Protein AF-T1HHT3-F1 (afdb_monomer)

Foldseek 3Di:
DVVVVVVVVVVVVVVVPPCQPWDWDQDPVGIFTWHWDQAPVRDTDTGTPDPDDDDPPDDDPPDDDDDPDDAAEAEDDFDDPLADGFQDPVPDCRVVVVDRHHYDGGDAHGDCRGDDDDDDDD

Sequence (122 aa):
MIQLQVITKLLLLKIVFVECSELIVNTTQGQLRGREFKSRNGRKVAAFSGIPFAKPPLGQLRFQLKPSKLLPVIFYIPGGGFNFGSGEIDKTPEYFMDYDVVVVMHNYRLGPFGITFFNYYK

Secondary structure (DSSP, 8-state):
-HHHHHHHHHHHHHHH------EEEEETTEEEEEEEEE-TTS-EEEEE------S---SGGGGPPPPSSPPPEEEE---STTTS----TTSS-HHHHTSS-EEEE-----THHHH-------

Structure (mmCIF, N/CA/C/O backbone):
data_AF-T1HHT3-F1
#
_entry.id   AF-T1HHT3-F1
#
loop_
_atom_site.group_PDB
_atom_site.id
_atom_site.type_symbol
_atom_site.label_atom_id
_atom_site.label_alt_id
_atom_site.label_comp_id
_atom_site.label_asym_id
_atom_site.label_entity_id
_atom_site.label_seq_id
_atom_site.pdbx_PDB_ins_code
_atom_site.Cartn_x
_atom_site.Cartn_y
_atom_site.Cartn_z
_atom_site.occupancy
_atom_site.B_iso_or_equiv
_atom_site.auth_seq_id
_atom_site.auth_comp_id
_atom_site.auth_asym_id
_atom_site.auth_atom_id
_atom_site.pdbx_PDB_model_num
ATOM 1 N N . MET A 1 1 ? 5.452 43.897 32.897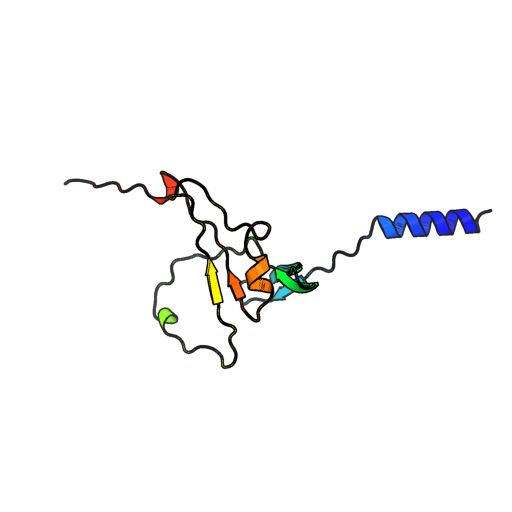 1.00 69.00 1 MET A N 1
ATOM 2 C CA . MET A 1 1 ? 6.401 43.538 31.813 1.00 69.00 1 MET A CA 1
ATOM 3 C C . MET A 1 1 ? 6.867 42.076 31.860 1.00 69.00 1 MET A C 1
ATOM 5 O O . MET A 1 1 ? 7.019 41.490 30.800 1.00 69.00 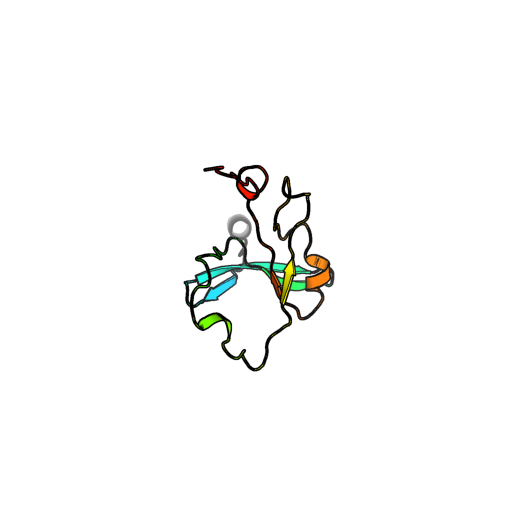1 MET A O 1
ATOM 9 N N . ILE A 1 2 ? 7.022 41.452 33.038 1.00 76.44 2 ILE A N 1
ATOM 10 C CA . ILE A 1 2 ? 7.496 40.054 33.178 1.00 76.44 2 ILE A CA 1
ATOM 11 C C . ILE A 1 2 ? 6.471 39.012 32.678 1.00 76.44 2 ILE A C 1
ATOM 13 O O . ILE A 1 2 ? 6.832 38.103 31.942 1.00 76.44 2 ILE A O 1
ATOM 17 N N . GLN A 1 3 ? 5.182 39.183 32.994 1.00 77.06 3 GLN A N 1
ATOM 18 C CA . GLN A 1 3 ? 4.106 38.264 32.578 1.00 77.06 3 GLN A CA 1
ATOM 19 C C . GLN A 1 3 ? 4.018 38.086 31.049 1.00 77.06 3 GLN A C 1
ATOM 21 O O . GLN A 1 3 ? 3.889 36.970 30.555 1.00 77.06 3 GLN A O 1
ATOM 26 N N . LEU A 1 4 ? 4.172 39.174 30.284 1.00 79.00 4 LEU A N 1
ATOM 27 C CA . LEU A 1 4 ? 4.096 39.136 28.821 1.00 79.00 4 LEU A CA 1
ATOM 28 C C . LEU A 1 4 ? 5.259 38.342 28.201 1.00 79.00 4 LEU A C 1
ATOM 30 O O . LEU A 1 4 ? 5.048 37.613 27.238 1.00 79.00 4 LEU A O 1
ATOM 34 N N . GLN A 1 5 ? 6.464 38.423 28.778 1.00 80.81 5 GLN A N 1
ATOM 35 C CA . GLN A 1 5 ? 7.626 37.661 28.301 1.00 80.81 5 GLN A CA 1
ATOM 36 C C . GLN A 1 5 ? 7.57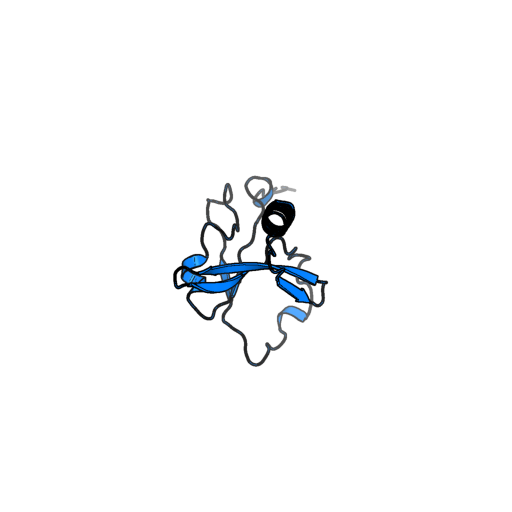0 36.171 28.660 1.00 80.81 5 GLN A C 1
ATOM 38 O O . GLN A 1 5 ? 8.119 35.337 27.941 1.00 80.81 5 GLN A O 1
ATOM 43 N N . VAL A 1 6 ? 6.905 35.820 29.763 1.00 84.44 6 VAL A N 1
ATOM 44 C CA . VAL A 1 6 ? 6.686 34.419 30.152 1.00 84.44 6 VAL A CA 1
ATOM 45 C C . VAL A 1 6 ? 5.664 33.765 29.223 1.00 84.44 6 VAL A C 1
ATOM 47 O O .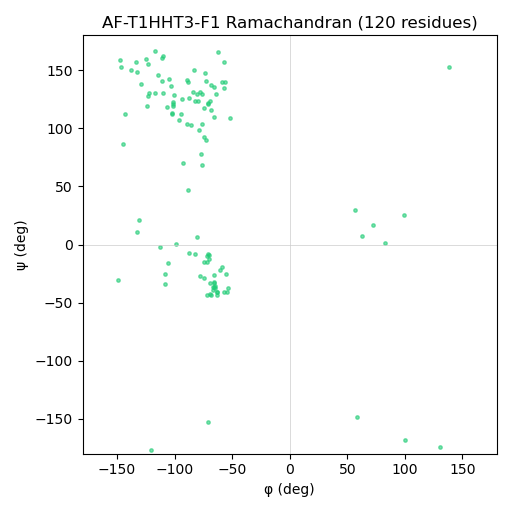 VAL A 1 6 ? 5.902 32.659 28.739 1.00 84.44 6 VAL A O 1
ATOM 50 N N . ILE A 1 7 ? 4.571 34.466 28.902 1.00 82.00 7 ILE A N 1
ATOM 51 C CA . ILE A 1 7 ? 3.535 33.966 27.987 1.00 82.00 7 ILE A CA 1
ATOM 52 C C . ILE A 1 7 ? 4.100 33.758 26.577 1.00 82.00 7 ILE A C 1
ATOM 54 O O . ILE A 1 7 ? 3.855 32.713 25.978 1.00 82.00 7 ILE A O 1
ATOM 58 N N . THR A 1 8 ? 4.905 34.692 26.055 1.00 80.25 8 THR A N 1
ATOM 59 C CA . THR A 1 8 ? 5.520 34.529 24.725 1.00 80.25 8 THR A CA 1
ATOM 60 C C . THR A 1 8 ? 6.540 33.391 24.687 1.00 80.25 8 THR A C 1
ATOM 62 O O . THR A 1 8 ? 6.540 32.618 23.729 1.00 80.25 8 THR A O 1
ATOM 65 N N . LYS A 1 9 ? 7.353 33.209 25.739 1.00 81.12 9 LYS A N 1
ATOM 66 C CA . LYS A 1 9 ? 8.256 32.049 25.862 1.00 81.12 9 LYS A CA 1
ATOM 67 C C . LYS A 1 9 ? 7.501 30.717 25.933 1.00 81.12 9 LYS A C 1
ATOM 69 O O . LYS A 1 9 ? 7.923 29.758 25.294 1.00 81.12 9 LYS A O 1
ATOM 74 N N . LEU A 1 10 ? 6.381 30.656 26.657 1.00 79.62 10 LEU A N 1
ATOM 75 C CA . LEU A 1 10 ? 5.523 29.465 26.723 1.00 79.62 10 LEU A CA 1
ATOM 76 C C . LEU A 1 10 ? 4.858 29.151 25.375 1.00 79.62 10 LEU A C 1
ATOM 78 O O . LEU A 1 10 ? 4.725 27.981 25.018 1.00 79.62 10 LEU A O 1
ATOM 82 N N . LEU A 1 11 ? 4.474 30.179 24.610 1.00 78.38 11 LEU A N 1
ATOM 83 C CA . LEU A 1 11 ? 3.903 30.009 23.271 1.00 78.38 11 LEU A CA 1
ATOM 84 C C . LEU A 1 11 ? 4.943 29.478 22.272 1.00 78.38 11 LEU A C 1
ATOM 86 O O . LEU A 1 11 ? 4.652 28.549 21.523 1.00 78.38 11 LEU A O 1
ATOM 90 N N . LEU A 1 12 ? 6.165 30.019 22.301 1.00 76.25 12 LEU A N 1
ATOM 91 C CA . LEU A 1 12 ? 7.275 29.562 21.456 1.00 76.25 12 LEU A CA 1
ATOM 92 C C . LEU A 1 12 ? 7.707 28.130 21.795 1.00 76.25 12 LEU A C 1
ATOM 94 O O . LEU A 1 12 ? 7.984 27.351 20.888 1.00 76.25 12 LEU A O 1
ATOM 98 N N . LEU A 1 13 ? 7.698 27.757 23.079 1.00 71.75 13 LEU A N 1
ATOM 99 C CA . LEU A 1 13 ? 7.994 26.390 23.509 1.00 71.75 13 LEU A CA 1
ATOM 100 C C . LEU A 1 13 ? 6.959 25.391 22.971 1.00 71.75 13 LEU A C 1
ATOM 102 O O . LEU A 1 13 ? 7.331 24.323 22.499 1.00 71.75 13 LEU A O 1
ATOM 106 N N . LYS A 1 14 ? 5.668 25.747 22.976 1.00 70.56 14 LYS A N 1
ATOM 107 C CA . LYS A 1 14 ? 4.607 24.891 22.420 1.00 70.56 14 LYS A CA 1
ATOM 108 C C . LYS A 1 14 ? 4.711 24.695 20.906 1.00 70.56 14 LYS A C 1
ATOM 110 O O . LYS A 1 14 ? 4.386 23.617 20.433 1.00 70.56 14 LYS A O 1
ATOM 115 N N . ILE A 1 15 ? 5.183 25.690 20.152 1.00 64.19 15 ILE A N 1
ATOM 116 C CA . ILE A 1 15 ? 5.351 25.577 18.689 1.00 64.19 15 ILE A CA 1
ATOM 117 C C . ILE A 1 15 ? 6.431 24.545 18.324 1.00 64.19 15 ILE A C 1
ATOM 119 O O . ILE A 1 15 ? 6.307 23.865 17.310 1.00 64.19 15 ILE A O 1
ATOM 123 N N . VAL A 1 16 ? 7.467 24.392 19.158 1.00 67.56 16 VAL A N 1
ATOM 124 C CA . VAL A 1 16 ? 8.511 23.370 18.960 1.00 67.56 16 VAL A CA 1
ATOM 125 C C . VAL A 1 16 ? 7.962 21.957 19.195 1.00 67.56 16 VAL A C 1
ATOM 127 O O . VAL A 1 16 ? 8.359 21.021 18.506 1.00 67.56 16 VAL A O 1
ATOM 130 N N . PHE A 1 17 ? 7.010 21.804 20.119 1.00 56.34 17 PHE A N 1
ATOM 131 C CA . PHE A 1 17 ? 6.322 20.541 20.386 1.00 56.34 17 PHE A CA 1
ATOM 132 C C . PHE A 1 17 ? 5.031 20.442 19.563 1.00 56.34 17 PHE A C 1
ATOM 134 O O . PHE A 1 17 ? 3.921 20.480 20.092 1.00 56.34 17 PHE A O 1
ATOM 141 N N . VAL A 1 18 ? 5.174 20.287 18.245 1.00 65.38 18 VAL A N 1
ATOM 142 C CA . VAL A 1 18 ? 4.097 19.710 17.431 1.00 65.38 18 VAL A CA 1
ATOM 143 C C . VAL A 1 18 ? 3.933 18.257 17.869 1.00 65.38 18 VAL A C 1
ATOM 145 O O . VAL A 1 18 ? 4.801 17.421 17.624 1.00 65.38 18 VAL A O 1
ATOM 148 N N . GLU A 1 19 ? 2.824 17.955 18.538 1.00 58.56 19 GLU A N 1
ATOM 149 C CA . GLU A 1 19 ? 2.457 16.587 18.888 1.00 58.56 19 GLU A CA 1
ATOM 150 C C . GLU A 1 19 ? 1.993 15.866 17.617 1.00 58.56 19 GLU A C 1
ATOM 152 O O . GLU A 1 19 ? 0.836 15.927 17.201 1.00 58.56 19 GLU A O 1
ATOM 157 N N . CYS A 1 20 ? 2.949 15.235 16.937 1.00 55.28 20 CYS A N 1
ATOM 158 C CA . CYS A 1 20 ? 2.681 14.304 15.855 1.00 55.28 20 CYS A CA 1
ATOM 159 C C . CYS A 1 20 ? 2.175 13.017 16.510 1.00 55.28 20 CYS A C 1
ATOM 161 O O . CYS A 1 20 ? 2.981 12.210 16.967 1.00 55.28 20 CYS A O 1
ATOM 163 N N . SER A 1 21 ? 0.855 12.871 16.652 1.00 62.53 21 SER A N 1
ATOM 164 C CA . SER A 1 21 ? 0.249 11.700 17.294 1.00 62.53 21 SER A CA 1
ATOM 165 C C . SER A 1 21 ? 0.790 10.418 16.654 1.00 62.53 21 SER A C 1
ATOM 167 O O . SER A 1 21 ? 0.488 10.120 15.493 1.00 62.53 21 SER A O 1
ATOM 169 N N . GLU A 1 22 ? 1.627 9.681 17.382 1.00 66.62 22 GLU A N 1
ATOM 170 C CA . GLU A 1 22 ? 2.254 8.473 16.860 1.00 66.62 22 GLU A CA 1
ATOM 171 C C . GLU A 1 22 ? 1.222 7.347 16.805 1.00 66.62 22 GLU A C 1
ATOM 173 O O . GLU A 1 22 ? 0.68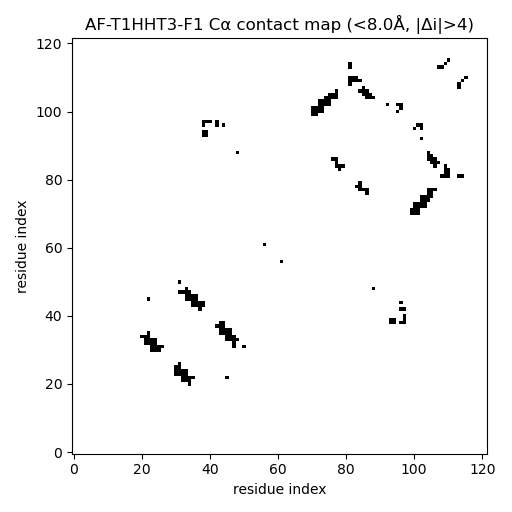7 6.918 17.827 1.00 66.62 22 GLU A O 1
ATOM 178 N N . LEU A 1 23 ? 0.938 6.845 15.604 1.00 81.75 23 LEU A N 1
ATOM 179 C CA . LEU A 1 23 ? 0.059 5.696 15.435 1.00 81.75 23 LEU A CA 1
ATOM 180 C C . LEU A 1 23 ? 0.884 4.416 15.594 1.00 81.75 23 LEU A C 1
ATOM 182 O O . LEU A 1 23 ? 1.604 4.035 14.676 1.00 81.75 23 LEU A O 1
ATOM 186 N N . ILE A 1 24 ? 0.8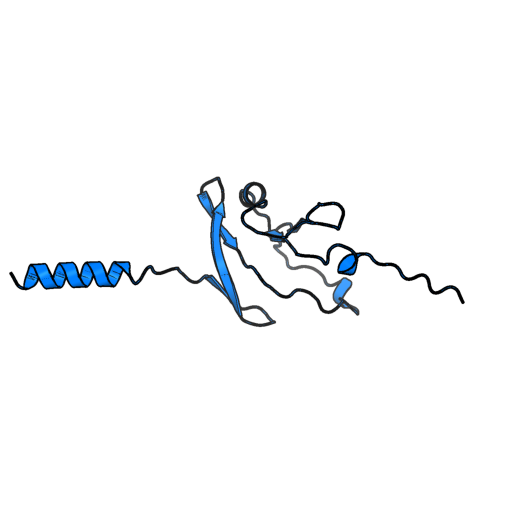00 3.746 16.742 1.00 86.69 24 ILE A N 1
ATOM 187 C CA . ILE A 1 24 ? 1.547 2.505 17.007 1.00 86.69 24 ILE A CA 1
ATOM 188 C C . ILE A 1 24 ? 0.587 1.315 17.059 1.00 86.69 24 ILE A C 1
ATOM 190 O O . ILE A 1 24 ? -0.416 1.342 17.770 1.00 86.69 24 ILE A O 1
ATOM 194 N N . VAL A 1 25 ? 0.907 0.251 16.319 1.00 86.25 25 VAL A N 1
ATOM 195 C CA . VAL A 1 25 ? 0.136 -0.999 16.275 1.00 86.25 25 VAL A CA 1
ATOM 196 C C . VAL A 1 25 ? 1.015 -2.176 16.679 1.00 86.25 25 VAL A C 1
ATOM 198 O O . VAL A 1 25 ? 2.104 -2.366 16.144 1.00 86.25 25 VAL A O 1
ATOM 201 N N . ASN A 1 26 ? 0.527 -3.005 17.601 1.00 85.31 26 ASN A N 1
ATOM 202 C CA . ASN A 1 26 ? 1.204 -4.238 17.996 1.00 85.31 26 ASN A CA 1
ATOM 203 C C . ASN A 1 26 ? 0.883 -5.356 16.993 1.00 85.31 26 ASN A C 1
ATOM 205 O O . ASN A 1 26 ? -0.283 -5.690 16.787 1.00 85.31 26 ASN A O 1
ATOM 209 N N . THR A 1 27 ? 1.911 -5.960 16.398 1.00 81.94 27 THR A N 1
ATOM 210 C CA . THR A 1 27 ? 1.786 -7.160 15.557 1.00 81.94 27 THR A CA 1
ATOM 211 C C . THR A 1 27 ? 2.540 -8.329 16.179 1.00 81.94 27 THR A C 1
ATOM 213 O O . THR A 1 27 ? 3.372 -8.146 17.065 1.00 81.94 27 THR A O 1
ATOM 216 N N . THR A 1 28 ? 2.294 -9.545 15.690 1.00 81.75 28 THR A N 1
ATOM 217 C CA . THR A 1 28 ? 3.019 -10.751 16.130 1.00 81.75 28 THR A CA 1
ATOM 218 C C . THR A 1 28 ? 4.527 -10.681 15.869 1.00 81.75 28 THR A C 1
ATOM 220 O O . THR A 1 28 ? 5.284 -11.386 16.528 1.00 81.75 28 THR A O 1
ATOM 223 N N . GLN A 1 29 ? 4.969 -9.839 14.929 1.00 79.44 29 GLN A N 1
ATOM 224 C CA . GLN A 1 29 ? 6.378 -9.659 14.564 1.00 79.44 29 GLN A CA 1
ATOM 225 C C . GLN A 1 29 ? 7.032 -8.436 15.229 1.00 79.44 29 GLN A C 1
ATOM 227 O O . GLN A 1 29 ? 8.209 -8.177 14.995 1.00 79.44 29 GLN A O 1
ATOM 232 N N . GLY A 1 30 ? 6.290 -7.688 16.053 1.00 85.19 30 GLY A N 1
ATOM 233 C CA . GLY A 1 30 ? 6.769 -6.481 16.726 1.00 85.19 30 GLY A CA 1
ATOM 234 C C . GLY A 1 30 ? 5.824 -5.291 16.571 1.00 85.19 30 GLY A C 1
ATOM 235 O O . GLY A 1 30 ? 4.716 -5.405 16.040 1.00 85.19 30 GLY A O 1
ATOM 236 N N . GLN A 1 31 ? 6.254 -4.129 17.059 1.00 85.38 31 GLN A N 1
ATOM 237 C CA . GLN A 1 31 ? 5.476 -2.896 16.965 1.00 85.38 31 GLN A CA 1
ATOM 238 C C . GLN A 1 31 ? 5.687 -2.222 15.613 1.00 85.38 31 GLN A C 1
ATOM 240 O O . GLN A 1 31 ? 6.818 -2.023 15.172 1.00 85.38 31 GLN A O 1
ATOM 245 N N . LEU A 1 32 ? 4.588 -1.844 14.971 1.00 86.69 32 LEU A N 1
ATOM 246 C CA . LEU A 1 32 ? 4.594 -1.046 13.759 1.00 86.69 32 LEU A CA 1
ATOM 247 C C . LEU A 1 32 ? 4.255 0.393 14.109 1.00 86.69 32 LEU A C 1
ATOM 249 O O . LEU A 1 32 ? 3.187 0.676 14.651 1.00 86.69 32 LEU A O 1
ATOM 253 N N . ARG A 1 33 ? 5.157 1.304 13.755 1.00 86.25 33 ARG A N 1
ATOM 254 C CA . ARG A 1 33 ? 4.873 2.735 13.752 1.00 86.25 33 ARG A CA 1
ATOM 255 C C . ARG A 1 33 ? 4.273 3.108 12.399 1.00 86.25 33 ARG A C 1
ATOM 257 O O . ARG A 1 33 ? 4.844 2.822 11.348 1.00 86.25 33 ARG A O 1
ATOM 264 N N . GLY A 1 34 ? 3.118 3.744 12.442 1.00 85.12 34 GLY A N 1
ATOM 265 C CA . GLY A 1 34 ? 2.397 4.288 11.308 1.00 85.12 34 GLY A CA 1
ATOM 266 C C . GLY A 1 34 ? 2.192 5.789 11.441 1.00 85.12 34 GLY A C 1
ATOM 267 O O . GLY A 1 34 ? 2.662 6.440 12.377 1.00 85.12 34 GLY A O 1
ATOM 268 N N . ARG A 1 35 ? 1.472 6.336 10.471 1.00 84.69 35 ARG A N 1
ATOM 269 C CA . ARG A 1 35 ? 1.043 7.731 10.417 1.00 84.69 35 ARG A CA 1
ATOM 270 C C . ARG A 1 35 ? -0.435 7.771 10.057 1.00 84.69 35 ARG A C 1
ATOM 272 O O . ARG A 1 35 ? -0.917 6.907 9.326 1.00 84.69 35 ARG A O 1
ATOM 279 N N . GLU A 1 36 ? -1.147 8.775 10.549 1.00 84.69 36 GLU A N 1
ATOM 280 C CA . GLU A 1 36 ? -2.467 9.088 10.009 1.00 84.69 36 GLU A CA 1
ATOM 281 C C . GLU A 1 36 ? -2.305 9.843 8.687 1.00 84.69 36 GLU A C 1
ATOM 283 O O . GLU A 1 36 ? -1.551 10.812 8.587 1.00 84.69 36 GLU A O 1
ATOM 288 N N . PHE A 1 37 ? -3.035 9.397 7.676 1.00 79.06 37 PHE A N 1
ATOM 289 C CA . PHE A 1 37 ? -3.183 10.047 6.387 1.00 79.06 37 PHE A CA 1
ATOM 290 C C . PHE A 1 37 ? -4.637 10.497 6.229 1.00 79.06 37 PHE A C 1
ATOM 292 O O . PHE A 1 37 ? -5.553 9.832 6.716 1.00 79.06 37 PHE A O 1
ATOM 299 N N . LYS A 1 38 ? -4.878 11.626 5.564 1.00 84.81 38 LYS A N 1
ATOM 300 C CA . LYS A 1 38 ? -6.239 12.053 5.220 1.00 84.81 38 LYS A CA 1
ATOM 301 C C . LYS A 1 38 ? -6.502 11.730 3.762 1.00 84.81 38 LYS A C 1
ATOM 303 O O . LYS A 1 38 ? -5.823 12.262 2.894 1.00 84.81 38 LYS A O 1
ATOM 308 N N . SER A 1 39 ? -7.500 10.892 3.511 1.00 83.31 39 SER A N 1
ATOM 309 C CA . SER A 1 39 ? -8.015 10.674 2.166 1.00 83.31 39 SER A CA 1
ATOM 310 C C . SER A 1 39 ? -8.592 11.968 1.591 1.00 83.31 39 SER A C 1
ATOM 312 O O . SER A 1 39 ? -8.893 12.922 2.316 1.00 83.31 39 SER A O 1
ATOM 314 N N . ARG A 1 40 ? -8.819 11.970 0.280 1.00 83.25 40 ARG A N 1
ATOM 315 C CA . ARG A 1 40 ? -9.408 13.082 -0.470 1.00 83.25 40 ARG A CA 1
ATOM 316 C C . ARG A 1 40 ? -10.749 13.552 0.105 1.00 83.25 40 ARG A C 1
ATOM 318 O O . ARG A 1 40 ? -11.014 14.749 0.131 1.00 83.25 40 ARG A O 1
ATOM 325 N N . ASN A 1 41 ? -11.588 12.636 0.592 1.00 85.56 41 ASN A N 1
ATOM 326 C CA . ASN A 1 41 ? -12.867 12.965 1.236 1.00 85.56 41 ASN A CA 1
ATOM 327 C C . ASN A 1 41 ? -12.738 13.408 2.713 1.00 85.56 41 ASN A C 1
ATOM 329 O O . ASN A 1 41 ? -13.745 13.563 3.403 1.00 85.56 41 ASN A O 1
ATOM 333 N N . GLY A 1 42 ? -11.516 13.579 3.224 1.00 83.50 42 GLY A N 1
ATOM 334 C CA . GLY A 1 42 ? -11.245 13.936 4.617 1.00 83.50 42 GLY A CA 1
ATOM 335 C C . GLY A 1 42 ? -11.256 12.757 5.594 1.00 83.50 42 GLY A C 1
ATOM 336 O O . GLY A 1 42 ? -11.022 12.963 6.789 1.00 83.50 42 GLY A O 1
ATOM 337 N N . ARG A 1 43 ? -11.485 11.523 5.124 1.00 84.31 43 ARG A N 1
ATOM 338 C CA . ARG A 1 43 ? -11.420 10.316 5.956 1.00 84.31 43 ARG A CA 1
ATOM 339 C C . ARG A 1 43 ? -10.003 10.113 6.476 1.00 84.31 43 ARG A C 1
ATOM 341 O O . ARG A 1 43 ? -9.042 10.107 5.713 1.00 84.31 43 ARG A O 1
ATOM 348 N N . LYS A 1 44 ? -9.875 9.908 7.784 1.00 85.06 44 LYS A N 1
ATOM 349 C CA . LYS A 1 44 ? -8.606 9.525 8.403 1.00 85.06 44 LYS A CA 1
ATOM 350 C C . LYS A 1 44 ? -8.329 8.050 8.140 1.00 85.06 44 LYS A C 1
ATOM 352 O O . LYS A 1 44 ? -9.187 7.204 8.392 1.00 85.06 44 LYS A O 1
ATOM 357 N N . VAL A 1 45 ? -7.134 7.754 7.653 1.00 84.94 45 VAL A N 1
ATOM 358 C CA . VAL A 1 45 ? -6.674 6.409 7.320 1.00 84.94 45 VAL A CA 1
ATOM 359 C C . VAL A 1 45 ? -5.327 6.166 7.981 1.00 84.94 45 VAL A C 1
ATOM 361 O O . VAL A 1 45 ? -4.459 7.031 8.008 1.00 84.94 45 VAL A O 1
ATOM 364 N N . ALA A 1 46 ? -5.161 4.975 8.537 1.00 86.56 46 ALA A N 1
ATOM 365 C CA . ALA A 1 46 ? -3.903 4.519 9.098 1.00 86.56 46 ALA A CA 1
ATOM 366 C C . ALA A 1 46 ? -2.967 4.041 7.979 1.00 86.56 46 ALA A C 1
ATOM 368 O O . ALA A 1 46 ? -3.322 3.131 7.230 1.00 86.56 46 ALA A O 1
ATOM 369 N N . ALA A 1 47 ? -1.771 4.618 7.884 1.00 84.06 47 ALA A N 1
ATOM 370 C CA . ALA A 1 47 ? -0.756 4.244 6.907 1.00 84.06 47 ALA A CA 1
ATOM 371 C C . ALA A 1 47 ? 0.501 3.714 7.607 1.00 84.06 47 ALA A C 1
ATOM 373 O O . ALA A 1 47 ? 1.055 4.359 8.497 1.00 84.06 47 ALA A O 1
ATOM 374 N N . PHE A 1 48 ? 0.982 2.552 7.169 1.00 86.25 48 PHE A N 1
ATOM 375 C CA . PHE A 1 48 ? 2.200 1.928 7.681 1.00 86.25 48 PHE A CA 1
ATOM 376 C C . PHE A 1 48 ? 3.157 1.691 6.513 1.00 86.25 48 PHE A C 1
ATOM 378 O O . PHE A 1 48 ? 2.773 1.115 5.497 1.00 86.25 48 PHE A O 1
ATOM 385 N N . SER A 1 49 ? 4.399 2.153 6.638 1.00 80.50 49 SER A N 1
ATOM 386 C CA . SER A 1 49 ? 5.413 2.073 5.579 1.00 80.50 49 SER A CA 1
ATOM 387 C C . SER A 1 49 ? 6.647 1.333 6.072 1.00 80.50 49 SER A C 1
ATOM 389 O O . SER A 1 49 ? 6.926 1.313 7.266 1.00 80.50 49 SER A O 1
ATOM 391 N N . GLY A 1 50 ? 7.408 0.747 5.145 1.00 77.50 50 GLY A N 1
ATOM 392 C CA . GLY A 1 50 ? 8.676 0.094 5.477 1.00 77.50 50 GLY A CA 1
ATOM 393 C C . GLY A 1 50 ? 8.526 -1.230 6.226 1.00 77.50 50 GLY A C 1
ATOM 394 O O . GLY A 1 50 ? 9.499 -1.698 6.806 1.00 77.50 50 GLY A O 1
ATOM 395 N N . ILE A 1 51 ? 7.336 -1.842 6.209 1.00 81.12 51 ILE A N 1
ATOM 396 C CA . ILE A 1 51 ? 7.112 -3.164 6.799 1.00 81.12 51 ILE A CA 1
ATOM 397 C C . ILE A 1 51 ? 7.870 -4.203 5.953 1.00 81.12 51 ILE A C 1
ATOM 399 O O . ILE A 1 51 ? 7.529 -4.394 4.779 1.00 81.12 51 ILE A O 1
ATOM 403 N N . PRO A 1 52 ? 8.890 -4.888 6.501 1.00 74.31 52 PRO A N 1
ATOM 404 C CA . PRO A 1 52 ? 9.574 -5.954 5.782 1.00 74.31 52 PRO A CA 1
ATOM 405 C C . PRO A 1 52 ? 8.632 -7.157 5.633 1.00 74.31 52 PRO A C 1
ATOM 407 O O . PRO A 1 52 ? 8.119 -7.668 6.622 1.00 74.31 52 PRO A O 1
ATOM 410 N N . PHE A 1 53 ? 8.389 -7.612 4.398 1.00 72.19 53 PHE A N 1
ATOM 411 C CA . PHE A 1 53 ? 7.279 -8.534 4.107 1.00 72.19 53 PHE A CA 1
ATOM 412 C C . PHE A 1 53 ? 7.672 -9.953 3.664 1.00 72.19 53 PHE A C 1
ATOM 414 O O . PHE A 1 53 ? 6.774 -10.762 3.441 1.00 72.19 53 PHE A O 1
ATOM 421 N N . ALA A 1 54 ? 8.958 -10.306 3.505 1.00 60.44 54 ALA A N 1
ATOM 422 C CA . ALA A 1 54 ? 9.285 -11.600 2.887 1.00 60.44 54 ALA A CA 1
ATOM 423 C C . ALA A 1 54 ? 10.499 -12.362 3.450 1.00 60.44 54 ALA A C 1
ATOM 425 O O . ALA A 1 54 ? 11.654 -12.033 3.183 1.00 60.44 54 ALA A O 1
ATOM 426 N N . LYS A 1 55 ? 10.179 -13.501 4.083 1.00 55.25 55 LYS A N 1
ATOM 427 C CA . LYS A 1 55 ? 10.791 -14.827 3.856 1.00 55.25 55 LYS A CA 1
ATOM 428 C C . LYS A 1 55 ? 9.754 -15.648 3.048 1.00 55.25 55 LYS A C 1
ATOM 430 O O . LYS A 1 55 ? 8.564 -15.445 3.290 1.00 55.25 55 LYS A O 1
ATOM 435 N N . PRO A 1 56 ? 10.127 -16.506 2.074 1.00 44.09 56 PRO A N 1
ATOM 436 C CA . PRO A 1 56 ? 9.159 -17.182 1.198 1.00 44.09 56 PRO A CA 1
ATOM 437 C C . PRO A 1 56 ? 8.108 -17.986 1.990 1.00 44.09 56 PRO A C 1
ATOM 439 O O . PRO A 1 56 ? 8.475 -18.648 2.965 1.00 44.09 56 PRO A O 1
ATOM 442 N N . PRO A 1 57 ? 6.821 -17.964 1.583 1.00 53.38 57 PRO A N 1
ATOM 443 C CA . PRO A 1 57 ? 5.740 -18.644 2.294 1.00 53.38 57 PRO A CA 1
ATOM 444 C C . PRO A 1 57 ? 5.770 -20.151 2.000 1.00 53.38 57 PRO A C 1
ATOM 446 O O . PRO A 1 57 ? 5.020 -20.663 1.167 1.00 53.38 57 PRO A O 1
ATOM 449 N N . LEU A 1 58 ? 6.688 -20.857 2.658 1.00 59.94 58 LEU A N 1
ATOM 450 C CA . LEU A 1 58 ? 6.836 -22.308 2.572 1.00 59.94 58 LEU A CA 1
ATOM 451 C C . LEU A 1 58 ? 5.936 -22.998 3.614 1.00 59.94 58 LEU A C 1
ATOM 453 O O . LEU A 1 58 ? 5.840 -22.546 4.753 1.00 59.94 58 LEU A O 1
ATOM 457 N N . GLY A 1 59 ? 5.306 -24.114 3.236 1.00 61.69 59 GLY A N 1
ATOM 458 C CA . GLY A 1 59 ? 4.561 -24.989 4.152 1.00 61.69 59 GLY A CA 1
ATOM 459 C C . GLY A 1 59 ? 3.033 -24.821 4.156 1.00 61.69 59 GLY A C 1
ATOM 460 O O . GLY A 1 59 ? 2.436 -24.198 3.280 1.00 61.69 59 GLY A O 1
ATOM 461 N N . GLN A 1 60 ? 2.386 -25.432 5.152 1.00 60.00 60 GLN A N 1
ATOM 462 C CA . GLN A 1 60 ? 0.929 -25.649 5.230 1.00 60.00 60 GLN A CA 1
ATOM 463 C C . GLN A 1 60 ? 0.090 -24.377 5.475 1.00 60.00 60 GLN A C 1
ATOM 465 O O . GLN A 1 60 ? -1.133 -24.416 5.356 1.00 60.00 60 GLN A O 1
ATOM 470 N N . LEU A 1 61 ? 0.721 -23.233 5.766 1.00 58.94 61 LEU A N 1
ATOM 471 C CA . LEU A 1 61 ? 0.039 -21.962 6.058 1.00 58.94 61 LEU A CA 1
ATOM 472 C C . LEU A 1 61 ? -0.641 -21.319 4.832 1.00 58.94 61 LEU A C 1
ATOM 474 O O . LEU A 1 61 ? -1.417 -20.381 4.994 1.00 58.94 61 LEU A O 1
ATOM 478 N N . ARG A 1 62 ? -0.412 -21.841 3.615 1.00 61.88 62 ARG A N 1
ATOM 479 C CA . ARG A 1 62 ? -1.056 -21.382 2.367 1.00 61.88 62 ARG A CA 1
ATOM 480 C C . ARG A 1 62 ? -2.597 -21.472 2.402 1.00 61.88 62 ARG A C 1
ATOM 482 O O . ARG A 1 62 ? -3.242 -20.795 1.607 1.00 61.88 62 ARG A O 1
ATOM 489 N N . PHE A 1 63 ? -3.187 -22.265 3.305 1.00 61.44 63 PHE A N 1
ATOM 490 C CA . PHE A 1 63 ? -4.612 -22.633 3.258 1.00 61.44 63 PHE A CA 1
ATOM 491 C C . PHE A 1 63 ? -5.398 -22.448 4.574 1.00 61.44 63 PHE A C 1
ATOM 493 O O . PHE A 1 63 ? -6.437 -23.079 4.753 1.00 61.44 63 PHE A O 1
ATOM 500 N N . GLN A 1 64 ? -4.945 -21.609 5.513 1.00 55.19 64 GLN A N 1
ATOM 501 C CA . GLN A 1 64 ? -5.710 -21.371 6.749 1.00 55.19 64 GLN A CA 1
ATOM 502 C C . GLN A 1 64 ? -6.975 -20.525 6.519 1.00 55.19 64 GLN A C 1
ATOM 504 O O . GLN A 1 64 ? -6.975 -19.560 5.750 1.00 55.19 64 GLN A O 1
ATOM 509 N N . LEU A 1 65 ? -8.054 -20.894 7.221 1.00 48.78 65 LEU A N 1
ATOM 510 C CA . LEU A 1 65 ? -9.340 -20.196 7.203 1.00 48.78 65 LEU A CA 1
ATOM 511 C C . LEU A 1 65 ? -9.221 -18.796 7.819 1.00 48.78 65 LEU A C 1
ATOM 513 O O . LEU A 1 65 ? -8.587 -18.589 8.852 1.00 48.78 65 LEU A O 1
ATOM 517 N N . LYS A 1 66 ? -9.836 -17.830 7.139 1.00 54.53 66 LYS A N 1
ATOM 518 C CA . LYS A 1 66 ? -9.727 -16.396 7.410 1.00 54.53 66 LYS A CA 1
ATOM 519 C C . LYS A 1 66 ? -10.683 -15.931 8.534 1.00 54.53 66 LYS A C 1
ATOM 521 O O . LYS A 1 66 ? -11.767 -16.495 8.660 1.00 54.53 66 LYS A O 1
ATOM 526 N N . PRO A 1 67 ? -10.325 -14.885 9.311 1.00 58.53 67 PRO A N 1
ATOM 527 C CA . PRO A 1 67 ? -11.188 -14.287 10.339 1.00 58.53 67 PRO A CA 1
ATOM 528 C C . PRO A 1 67 ? -12.549 -13.790 9.820 1.00 58.53 67 PRO A C 1
ATOM 530 O O . PRO A 1 67 ? -12.691 -13.440 8.650 1.00 58.53 67 PRO A O 1
ATOM 533 N N . SER A 1 68 ? -13.529 -13.682 10.722 1.00 63.31 68 SER A N 1
ATOM 534 C CA . SER A 1 68 ? -14.954 -13.432 10.433 1.00 63.31 68 SER A CA 1
ATOM 535 C C . SER A 1 68 ? -15.325 -12.020 9.956 1.00 63.31 68 SER A C 1
ATOM 537 O O . SER A 1 68 ? -16.450 -11.814 9.505 1.00 63.31 68 SER A O 1
ATOM 539 N N . LYS A 1 69 ? -14.415 -11.041 10.010 1.00 72.44 69 LYS A N 1
ATOM 540 C CA . LYS A 1 69 ? -14.641 -9.702 9.440 1.00 72.44 69 LYS A CA 1
ATOM 541 C C . LYS A 1 69 ? -13.352 -9.140 8.857 1.00 72.44 69 LYS A C 1
ATOM 543 O O . LYS A 1 69 ? -12.603 -8.433 9.525 1.00 72.44 69 LYS A O 1
ATOM 548 N N . LEU A 1 70 ? -13.088 -9.486 7.605 1.00 78.19 70 LEU A N 1
ATOM 549 C CA . LEU A 1 70 ? -11.975 -8.942 6.840 1.00 78.19 70 LEU A CA 1
ATOM 550 C C . LEU A 1 70 ? -12.482 -7.895 5.859 1.00 78.19 70 LEU A C 1
ATOM 552 O O . LEU A 1 70 ? -13.476 -8.116 5.170 1.00 78.19 70 LEU A O 1
ATOM 556 N N . LEU A 1 71 ? -11.761 -6.784 5.769 1.00 83.50 71 LEU A N 1
ATOM 557 C CA . LEU A 1 71 ? -11.908 -5.881 4.638 1.00 83.50 71 LEU A CA 1
ATOM 558 C C . LEU A 1 71 ? -11.254 -6.514 3.400 1.00 83.50 71 LEU A C 1
ATOM 560 O O . LEU A 1 71 ? -10.258 -7.238 3.534 1.00 83.50 71 LEU A O 1
ATOM 564 N N . PRO A 1 72 ? -11.785 -6.260 2.194 1.00 86.50 72 PRO A N 1
ATOM 565 C CA . PRO A 1 72 ? -11.109 -6.644 0.964 1.00 86.50 72 PRO A CA 1
ATOM 566 C C . PRO A 1 72 ? -9.728 -5.978 0.896 1.00 86.50 72 PRO A C 1
ATOM 568 O O . PRO A 1 72 ? -9.555 -4.815 1.268 1.00 86.50 72 PRO A O 1
ATOM 571 N N . VAL A 1 73 ? -8.741 -6.739 0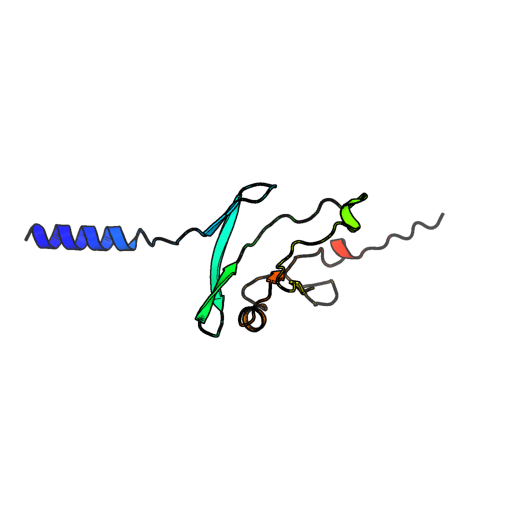.424 1.00 87.06 73 VAL A N 1
ATOM 572 C CA . VAL A 1 73 ? -7.351 -6.292 0.306 1.00 87.06 73 VAL A CA 1
ATOM 573 C C . VAL A 1 73 ? -7.032 -6.053 -1.163 1.00 87.06 73 VAL A C 1
ATOM 575 O O . VAL A 1 73 ? -7.079 -6.984 -1.967 1.00 87.06 73 VAL A O 1
ATOM 578 N N . ILE A 1 74 ? -6.686 -4.817 -1.505 1.00 86.50 74 ILE A N 1
ATOM 579 C CA . ILE A 1 74 ? -6.195 -4.432 -2.826 1.00 86.50 74 ILE A CA 1
ATOM 580 C C . ILE A 1 74 ? -4.671 -4.475 -2.784 1.00 86.50 74 ILE A C 1
ATOM 582 O O . ILE A 1 74 ? -4.027 -3.674 -2.106 1.00 86.50 74 ILE A O 1
ATOM 586 N N . PHE A 1 75 ? -4.093 -5.419 -3.521 1.00 86.88 75 PHE A N 1
ATOM 587 C CA . PHE A 1 75 ? -2.650 -5.540 -3.685 1.00 86.88 75 PHE A CA 1
ATOM 588 C C . PHE A 1 75 ? -2.232 -4.836 -4.978 1.00 86.88 75 PHE A C 1
ATOM 590 O O . PHE A 1 75 ? -2.520 -5.325 -6.071 1.00 86.88 75 PHE A O 1
ATOM 597 N N . TYR A 1 76 ? -1.580 -3.680 -4.863 1.00 85.31 76 TYR A N 1
ATOM 598 C CA . TYR A 1 76 ? -1.163 -2.893 -6.022 1.00 85.31 76 TYR A CA 1
ATOM 599 C C . TYR A 1 76 ? 0.276 -3.233 -6.417 1.00 85.31 76 TYR A C 1
ATOM 601 O O . TYR A 1 76 ? 1.193 -3.131 -5.598 1.00 85.31 76 TYR A O 1
ATOM 609 N N . ILE A 1 77 ? 0.468 -3.615 -7.682 1.00 85.38 77 ILE A N 1
ATOM 610 C CA . ILE A 1 77 ? 1.786 -3.848 -8.276 1.00 85.38 77 ILE A CA 1
ATOM 611 C C . ILE A 1 77 ? 2.124 -2.631 -9.138 1.00 85.38 77 ILE A C 1
ATOM 613 O O . ILE A 1 77 ? 1.463 -2.420 -10.158 1.00 85.38 77 ILE A O 1
ATOM 617 N N . PRO A 1 78 ? 3.136 -1.832 -8.757 1.00 83.94 78 PRO A N 1
ATOM 618 C CA . PRO A 1 78 ? 3.576 -0.715 -9.578 1.00 83.94 78 PRO A CA 1
ATOM 619 C C . PRO A 1 78 ?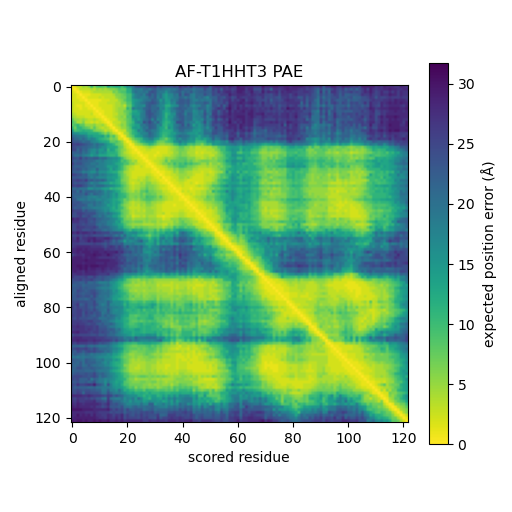 3.986 -1.185 -10.979 1.00 83.94 78 PRO A C 1
ATOM 621 O O . PRO A 1 78 ? 4.704 -2.176 -11.119 1.00 83.94 78 PRO A O 1
ATOM 624 N N . GLY A 1 79 ? 3.539 -0.466 -12.012 1.00 82.44 79 GLY A N 1
ATOM 625 C CA . GLY A 1 79 ? 3.979 -0.673 -13.394 1.00 82.44 79 GLY A CA 1
ATOM 626 C C . GLY A 1 79 ? 5.425 -0.212 -13.627 1.00 82.44 79 GLY A C 1
ATOM 627 O O . GLY A 1 79 ? 6.226 -0.177 -12.702 1.00 82.44 79 GLY A O 1
ATOM 628 N N . GLY A 1 80 ? 5.753 0.171 -14.866 1.00 84.31 80 GLY A N 1
ATOM 629 C CA . GLY A 1 80 ? 7.086 0.686 -15.229 1.00 84.31 80 GLY A CA 1
ATOM 630 C C . GLY A 1 80 ? 8.020 -0.334 -15.885 1.00 84.31 80 GLY A C 1
ATOM 631 O O . GLY A 1 80 ? 9.245 -0.223 -15.815 1.00 84.31 80 GLY A O 1
ATOM 632 N N . GLY A 1 81 ? 7.433 -1.348 -16.533 1.00 83.62 81 GLY A N 1
ATOM 633 C CA . GLY A 1 81 ? 8.146 -2.287 -17.404 1.00 83.62 81 GLY A CA 1
ATOM 634 C C . GLY A 1 81 ? 9.296 -3.017 -16.714 1.00 83.62 81 GLY A C 1
ATOM 635 O O . GLY A 1 81 ? 10.290 -3.309 -17.368 1.00 83.62 81 GLY A O 1
ATOM 636 N N . PHE A 1 82 ? 9.188 -3.246 -15.400 1.00 83.19 82 PHE A N 1
ATOM 637 C CA . PHE A 1 82 ? 10.226 -3.822 -14.538 1.00 83.19 82 PHE A CA 1
ATOM 638 C C . PHE A 1 82 ? 11.516 -3.002 -14.408 1.00 83.19 82 PHE A C 1
ATOM 640 O O . PHE A 1 82 ? 12.460 -3.484 -13.795 1.00 83.19 82 PHE A O 1
ATOM 647 N N . ASN A 1 83 ? 11.588 -1.782 -14.943 1.00 79.38 83 ASN A N 1
ATOM 648 C CA . ASN A 1 83 ? 12.807 -0.964 -14.933 1.00 79.38 83 ASN A CA 1
ATOM 649 C C . ASN A 1 83 ? 12.725 0.228 -13.970 1.00 79.38 83 ASN A C 1
ATOM 651 O O . ASN A 1 83 ? 13.748 0.692 -13.475 1.00 79.38 83 ASN A O 1
ATOM 655 N N . PHE A 1 84 ? 11.519 0.706 -13.677 1.00 78.88 84 PHE A N 1
ATOM 656 C CA . PHE A 1 84 ? 11.249 1.825 -12.774 1.00 78.88 84 PHE A CA 1
ATOM 657 C C . PHE A 1 84 ? 9.911 1.602 -12.061 1.00 78.88 84 PHE A C 1
ATOM 659 O O . PHE A 1 84 ? 9.077 0.845 -12.544 1.00 78.88 84 PHE A O 1
ATOM 666 N N . GLY A 1 85 ? 9.704 2.251 -10.915 1.00 78.75 85 GLY A N 1
ATOM 667 C CA . GLY A 1 85 ? 8.473 2.140 -10.125 1.00 78.75 85 GLY A CA 1
ATOM 668 C C . GLY A 1 85 ? 8.741 2.054 -8.622 1.00 78.75 85 GLY A C 1
ATOM 669 O O . GLY A 1 85 ? 9.800 1.601 -8.194 1.00 78.75 85 GLY A O 1
ATOM 670 N N . SER A 1 86 ? 7.784 2.503 -7.811 1.00 78.19 86 SER A N 1
ATOM 671 C CA . SER A 1 86 ? 7.839 2.409 -6.349 1.00 78.19 86 SER A CA 1
ATOM 672 C C . SER A 1 86 ? 6.442 2.218 -5.756 1.00 78.19 86 SER A C 1
ATOM 674 O O . SER A 1 86 ? 5.439 2.631 -6.336 1.00 78.19 86 SER A O 1
ATOM 676 N N . GLY A 1 87 ? 6.374 1.584 -4.587 1.00 74.31 87 GLY A N 1
ATOM 677 C CA . GLY A 1 87 ? 5.177 1.445 -3.757 1.00 74.31 87 GLY A CA 1
ATOM 678 C C . GLY A 1 87 ? 5.011 2.617 -2.789 1.00 74.31 87 GLY A C 1
ATOM 679 O O . GLY A 1 87 ? 4.828 2.404 -1.593 1.00 74.31 87 GLY A O 1
ATOM 680 N N . GLU A 1 88 ? 5.167 3.847 -3.277 1.00 74.00 88 GLU A N 1
ATOM 681 C CA . GLU A 1 88 ? 5.097 5.052 -2.450 1.00 74.00 88 GLU A CA 1
ATOM 682 C C . GLU A 1 88 ? 3.641 5.468 -2.189 1.00 74.00 88 GLU A C 1
ATOM 684 O O . GLU A 1 88 ? 2.835 5.589 -3.115 1.00 74.00 88 GLU A O 1
ATOM 689 N N . ILE A 1 89 ? 3.323 5.704 -0.911 1.00 67.94 89 ILE A N 1
ATOM 690 C CA . ILE A 1 89 ? 1.967 6.024 -0.438 1.00 67.94 89 ILE A CA 1
ATOM 691 C C . ILE A 1 89 ? 1.481 7.375 -0.972 1.00 67.94 89 ILE A C 1
ATOM 693 O O . ILE A 1 89 ? 0.288 7.546 -1.165 1.00 67.94 89 ILE A O 1
ATOM 697 N N . ASP A 1 90 ? 2.373 8.310 -1.289 1.00 64.50 90 ASP A N 1
ATOM 698 C CA . ASP A 1 90 ? 1.970 9.673 -1.657 1.00 64.50 90 ASP A CA 1
ATOM 699 C C . ASP A 1 90 ? 1.539 9.811 -3.129 1.00 64.50 90 ASP A C 1
ATOM 701 O O . ASP A 1 90 ? 1.042 10.856 -3.535 1.00 64.50 90 ASP A O 1
ATOM 705 N N . LYS A 1 91 ? 1.723 8.773 -3.960 1.00 65.19 91 LYS A N 1
ATOM 706 C CA . LYS A 1 91 ? 1.525 8.891 -5.418 1.00 65.19 91 LYS A CA 1
ATOM 707 C C . LYS A 1 91 ? 0.260 8.236 -5.970 1.00 65.19 91 LYS A C 1
ATOM 709 O O . LYS A 1 91 ? -0.084 8.505 -7.117 1.00 65.19 91 LYS A O 1
ATOM 714 N N . THR A 1 92 ? -0.413 7.353 -5.223 1.00 62.16 92 THR A N 1
ATOM 715 C CA . THR A 1 92 ? -1.363 6.411 -5.863 1.00 62.16 92 THR A CA 1
ATOM 716 C C . THR A 1 92 ? -2.603 5.947 -5.058 1.00 62.16 92 THR A C 1
ATOM 718 O O . THR A 1 92 ? -3.621 5.674 -5.691 1.00 62.16 92 THR A O 1
ATOM 721 N N . PRO A 1 93 ? -2.616 5.819 -3.713 1.00 65.44 93 PRO A N 1
ATOM 722 C CA . PRO A 1 93 ? -3.703 5.131 -3.006 1.00 65.44 93 PRO A CA 1
ATOM 723 C C . PRO A 1 93 ? -4.911 5.997 -2.633 1.00 65.44 93 PRO A C 1
ATOM 725 O O . PRO A 1 93 ? -5.899 5.438 -2.161 1.00 65.44 93 PRO A O 1
ATOM 728 N N . GLU A 1 94 ? -4.876 7.320 -2.816 1.00 71.38 94 GLU A N 1
ATOM 729 C CA . GLU A 1 94 ? -5.914 8.219 -2.275 1.00 71.38 94 GLU A CA 1
ATOM 730 C C . GLU A 1 94 ? -7.339 7.841 -2.692 1.00 71.38 94 GLU A C 1
ATOM 732 O O . GLU A 1 94 ? -8.238 7.817 -1.860 1.00 71.38 94 GLU A O 1
ATOM 737 N N . TYR A 1 95 ? -7.545 7.445 -3.949 1.00 80.94 95 TYR A N 1
ATOM 738 C CA . TYR A 1 95 ? -8.869 7.053 -4.440 1.00 80.94 95 TYR A CA 1
ATOM 739 C C . TYR A 1 95 ? -9.422 5.793 -3.770 1.00 80.94 95 TYR A C 1
ATOM 741 O O . TYR A 1 95 ? -10.625 5.683 -3.551 1.00 80.94 95 TYR A O 1
ATOM 749 N N . PHE A 1 96 ? -8.558 4.830 -3.452 1.00 82.50 96 PHE A N 1
ATOM 750 C CA . PHE A 1 96 ? -8.974 3.583 -2.814 1.00 82.50 96 PHE A CA 1
ATOM 751 C C . PHE A 1 96 ? -9.232 3.777 -1.317 1.00 82.50 96 PHE A C 1
ATOM 753 O O . PHE A 1 96 ? -10.064 3.079 -0.746 1.00 82.50 96 PHE A O 1
ATOM 760 N N . MET A 1 97 ? -8.568 4.757 -0.700 1.00 82.31 97 MET A N 1
ATOM 761 C CA . MET A 1 97 ? -8.721 5.109 0.714 1.00 82.31 97 MET A CA 1
ATOM 762 C C . MET A 1 97 ? -10.074 5.755 1.056 1.00 82.31 97 MET A C 1
ATOM 764 O O . MET A 1 97 ? -10.433 5.826 2.233 1.00 82.31 97 MET A O 1
ATOM 768 N N . ASP A 1 98 ? -10.857 6.163 0.052 1.00 86.06 98 ASP A N 1
ATOM 769 C CA . ASP A 1 98 ? -12.240 6.618 0.238 1.00 86.06 98 ASP A CA 1
ATOM 770 C C . ASP A 1 98 ? -13.206 5.458 0.586 1.00 86.06 98 ASP A C 1
ATOM 772 O O . ASP A 1 98 ? -14.306 5.711 1.082 1.00 86.06 98 ASP A O 1
ATOM 776 N N . TYR A 1 99 ? -12.798 4.198 0.378 1.00 86.12 99 TYR A N 1
ATOM 777 C CA . TYR A 1 99 ? -13.614 2.997 0.589 1.00 86.12 99 TYR A CA 1
ATOM 778 C C . TYR A 1 99 ? -13.140 2.164 1.794 1.00 86.12 99 TYR A C 1
ATOM 780 O O . TYR A 1 99 ? -12.000 2.275 2.244 1.00 86.12 99 TYR A O 1
ATOM 788 N N . ASP A 1 100 ? -14.003 1.276 2.301 1.00 86.19 100 ASP A N 1
ATOM 789 C CA . ASP A 1 100 ? -13.663 0.325 3.372 1.00 86.19 100 ASP A CA 1
ATOM 790 C C . ASP A 1 100 ? -12.818 -0.846 2.831 1.00 86.19 100 ASP A C 1
ATOM 792 O O . ASP A 1 100 ? -13.260 -1.994 2.749 1.00 86.19 100 ASP A O 1
ATOM 796 N N . VAL A 1 101 ? -11.585 -0.546 2.427 1.00 86.06 101 VAL A N 1
ATOM 797 C CA . VAL A 1 101 ? -10.631 -1.502 1.853 1.00 86.06 101 VAL A CA 1
ATOM 798 C C . VAL A 1 101 ? -9.257 -1.343 2.503 1.00 86.06 101 VAL A C 1
ATOM 800 O O . VAL A 1 101 ? -8.914 -0.282 3.024 1.00 86.06 101 VAL A O 1
ATOM 803 N N . VAL A 1 102 ? -8.441 -2.396 2.452 1.00 87.50 102 VAL A N 1
ATOM 804 C CA . VAL A 1 102 ? -7.017 -2.320 2.808 1.00 87.50 102 VAL A CA 1
ATOM 805 C C . VAL A 1 102 ? -6.208 -2.252 1.523 1.00 87.50 102 VAL A C 1
ATOM 807 O O . VAL A 1 102 ? -6.268 -3.167 0.707 1.00 87.50 102 VAL A O 1
ATOM 810 N N . VAL A 1 103 ? -5.428 -1.190 1.344 1.00 86.62 103 VAL A N 1
ATOM 811 C CA . VAL A 1 103 ? -4.536 -1.037 0.189 1.00 86.62 103 VAL A CA 1
ATOM 812 C C . VAL A 1 103 ? -3.123 -1.390 0.612 1.00 86.62 103 VAL A C 1
ATOM 814 O O . VAL A 1 103 ? -2.618 -0.852 1.595 1.00 86.62 103 VAL A O 1
ATOM 817 N N . VAL A 1 104 ? -2.475 -2.278 -0.137 1.00 88.19 104 VAL A N 1
ATOM 818 C CA . VAL A 1 104 ? -1.101 -2.687 0.145 1.00 88.19 104 VAL A CA 1
ATOM 819 C C . VAL A 1 104 ? -0.230 -2.438 -1.079 1.00 88.19 104 VAL A C 1
ATOM 821 O O . VAL A 1 104 ? -0.465 -2.988 -2.158 1.00 88.19 104 VAL A O 1
ATOM 824 N N . MET A 1 105 ? 0.778 -1.588 -0.893 1.00 85.44 105 MET A N 1
ATOM 825 C CA . MET A 1 105 ? 1.772 -1.223 -1.899 1.00 85.44 105 MET A CA 1
ATOM 826 C C . MET A 1 105 ? 3.128 -1.789 -1.509 1.00 85.44 105 MET A C 1
ATOM 828 O O . MET A 1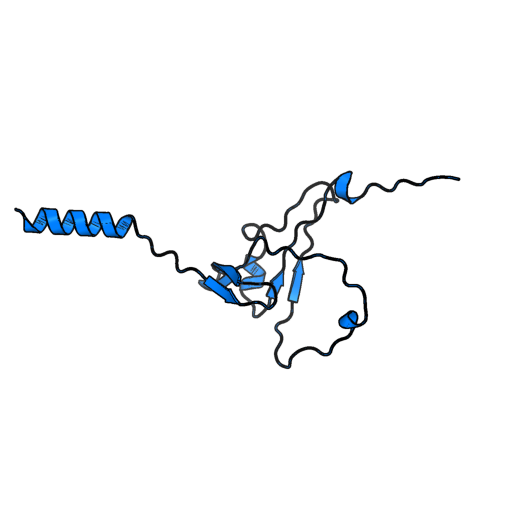 105 ? 3.498 -1.786 -0.336 1.00 85.44 105 MET A O 1
ATOM 832 N N . HIS A 1 106 ? 3.869 -2.271 -2.501 1.00 83.44 106 HIS A N 1
ATOM 833 C CA . HIS A 1 106 ? 5.141 -2.942 -2.271 1.00 83.44 106 HIS A CA 1
ATOM 834 C C . HIS A 1 106 ? 6.171 -2.489 -3.291 1.00 83.44 106 HIS A C 1
ATOM 836 O O . HIS A 1 106 ? 5.845 -2.190 -4.440 1.00 83.44 106 HIS A O 1
ATOM 842 N N . ASN A 1 107 ? 7.430 -2.504 -2.867 1.00 84.12 107 ASN A N 1
ATOM 843 C CA . ASN A 1 107 ? 8.563 -2.409 -3.770 1.00 84.12 107 ASN A CA 1
ATOM 844 C C . ASN A 1 107 ? 8.967 -3.814 -4.220 1.00 84.12 107 ASN A C 1
ATOM 846 O O . ASN A 1 107 ? 8.981 -4.754 -3.422 1.00 84.12 107 ASN A O 1
ATOM 850 N N . TYR A 1 108 ? 9.345 -3.935 -5.486 1.00 84.56 108 TYR A N 1
ATOM 851 C CA . TYR A 1 108 ? 9.990 -5.121 -6.035 1.00 84.56 108 TYR A CA 1
ATOM 852 C C . TYR A 1 108 ? 11.312 -4.723 -6.697 1.00 84.56 108 TYR A C 1
ATOM 854 O O . TYR A 1 108 ? 11.549 -3.549 -6.980 1.00 84.56 108 TYR A O 1
ATOM 862 N N . ARG A 1 109 ? 12.216 -5.692 -6.883 1.00 84.25 109 ARG A N 1
ATOM 863 C CA . ARG A 1 109 ? 13.512 -5.435 -7.528 1.00 84.25 109 ARG A CA 1
ATOM 864 C C . ARG A 1 109 ? 13.305 -5.106 -9.007 1.00 84.25 109 ARG A C 1
ATOM 866 O O . ARG A 1 109 ? 12.531 -5.781 -9.677 1.00 84.25 109 ARG A O 1
ATOM 873 N N . LEU A 1 110 ? 14.029 -4.107 -9.499 1.00 84.62 110 LEU A N 1
ATOM 874 C CA . LEU A 1 110 ? 13.933 -3.596 -10.867 1.00 84.62 110 LEU A CA 1
ATOM 875 C C . LEU A 1 110 ? 15.191 -3.927 -11.681 1.00 84.62 110 LEU A C 1
ATOM 877 O O . LEU A 1 110 ? 16.259 -4.200 -11.124 1.00 84.62 110 LEU A O 1
ATOM 881 N N . GLY A 1 111 ? 15.063 -3.881 -13.004 1.00 83.88 111 GLY A N 1
ATOM 882 C CA . GLY A 1 111 ? 16.139 -4.082 -13.964 1.00 83.88 111 GLY A CA 1
ATOM 883 C C . GLY A 1 111 ? 16.820 -5.449 -13.815 1.00 83.88 111 GLY A C 1
ATOM 884 O O . GLY A 1 111 ? 16.193 -6.423 -13.383 1.00 83.88 111 GLY A O 1
ATOM 885 N N . PRO A 1 112 ? 18.125 -5.547 -14.114 1.00 80.69 112 PRO A N 1
ATOM 886 C CA . PRO A 1 112 ? 18.881 -6.794 -13.991 1.00 80.69 112 PRO A CA 1
ATOM 887 C C . PRO A 1 112 ? 18.829 -7.433 -12.592 1.00 80.69 112 PRO A C 1
ATOM 889 O O . PRO A 1 112 ? 18.936 -8.652 -12.462 1.00 80.69 112 PRO A O 1
ATOM 892 N N . PHE A 1 113 ? 18.601 -6.644 -11.540 1.00 73.31 113 PHE A N 1
ATOM 893 C CA . PHE A 1 113 ? 18.449 -7.153 -10.173 1.00 73.31 113 PHE A CA 1
ATOM 894 C C . PHE A 1 113 ? 17.094 -7.839 -9.916 1.00 73.31 113 PHE A C 1
ATOM 896 O O . PHE A 1 113 ? 16.927 -8.523 -8.900 1.00 73.31 113 PHE A O 1
ATOM 903 N N . GLY A 1 114 ? 16.113 -7.646 -10.801 1.00 66.50 114 GLY A N 1
ATOM 904 C CA . GLY A 1 114 ? 14.765 -8.205 -10.692 1.00 66.50 114 GLY A CA 1
ATOM 905 C C . GLY A 1 114 ? 14.441 -9.319 -11.686 1.00 66.50 114 GLY A C 1
ATOM 906 O O . GLY A 1 114 ? 13.697 -10.227 -11.326 1.00 66.50 114 GLY A O 1
ATOM 907 N N . ILE A 1 115 ? 14.983 -9.261 -12.909 1.00 67.62 115 ILE A N 1
ATOM 908 C CA . ILE A 1 115 ? 14.490 -10.066 -14.047 1.00 67.62 115 ILE A CA 1
ATOM 909 C C . ILE A 1 115 ? 15.578 -10.786 -14.864 1.00 67.62 115 ILE A C 1
ATOM 911 O O . ILE A 1 115 ? 15.285 -11.301 -15.941 1.00 67.62 115 ILE A O 1
ATOM 915 N N . THR A 1 116 ? 16.833 -10.839 -14.404 1.00 67.50 116 THR A N 1
ATOM 916 C CA . THR A 1 116 ? 17.873 -11.564 -15.158 1.00 67.50 116 THR A CA 1
ATOM 917 C C . THR A 1 116 ? 17.646 -13.074 -15.082 1.00 67.50 116 THR A C 1
ATOM 919 O O . THR A 1 116 ? 17.685 -13.658 -14.000 1.00 67.50 116 THR A O 1
ATOM 922 N N . PHE A 1 117 ? 17.470 -13.713 -16.240 1.00 64.12 117 PHE A N 1
ATOM 923 C CA . PHE A 1 117 ? 17.458 -15.166 -16.390 1.00 64.12 117 PHE A CA 1
ATOM 924 C C . PHE A 1 117 ? 18.807 -15.619 -16.956 1.00 64.12 117 PHE A C 1
ATOM 926 O O . PHE A 1 117 ? 19.123 -15.338 -18.111 1.00 64.12 117 PHE A O 1
ATOM 933 N N . PHE A 1 118 ? 19.607 -16.329 -16.161 1.00 61.53 118 PHE A N 1
ATOM 934 C CA . PHE A 1 118 ? 20.782 -17.033 -16.673 1.00 61.53 118 PHE A CA 1
ATOM 935 C C . PHE A 1 118 ? 20.360 -18.437 -17.104 1.00 61.53 118 PHE A C 1
ATOM 937 O O . PHE A 1 118 ? 20.160 -19.311 -16.263 1.00 61.53 118 PHE A O 1
ATOM 944 N N . ASN A 1 119 ? 20.225 -18.658 -18.412 1.00 55.41 119 ASN A N 1
ATOM 945 C CA . ASN A 1 119 ? 20.193 -20.015 -18.948 1.00 55.41 119 ASN A CA 1
ATOM 946 C C . ASN A 1 119 ? 21.623 -20.554 -18.957 1.00 55.41 119 ASN A C 1
ATOM 948 O O . ASN A 1 119 ? 22.437 -20.180 -19.800 1.00 55.41 119 ASN A O 1
ATOM 952 N N . TYR A 1 120 ? 21.926 -21.421 -17.995 1.00 52.69 120 TYR A N 1
ATOM 953 C CA . TYR A 1 120 ? 23.111 -22.263 -18.053 1.00 52.69 120 TYR A CA 1
ATOM 954 C C . TYR A 1 120 ? 22.799 -23.423 -19.001 1.00 52.69 120 TYR A C 1
ATOM 956 O O . TYR A 1 120 ? 22.125 -24.377 -18.617 1.00 52.69 120 TYR A O 1
ATOM 964 N N . TYR A 1 121 ? 23.242 -23.323 -20.253 1.00 58.66 121 TYR A N 1
ATOM 965 C CA . TYR A 1 121 ? 23.264 -24.486 -21.135 1.00 58.66 121 TYR A CA 1
ATOM 966 C C . TYR A 1 121 ? 24.371 -25.426 -20.646 1.00 58.66 121 TYR A C 1
ATOM 968 O O . TYR A 1 121 ? 25.525 -25.012 -20.521 1.00 58.66 121 TYR A O 1
ATOM 976 N N . LYS A 1 122 ? 23.993 -26.663 -20.319 1.00 46.91 122 LYS A N 1
ATOM 977 C CA . LYS A 1 122 ? 24.899 -27.787 -20.086 1.00 46.91 122 LYS A CA 1
ATOM 978 C C . LYS A 1 122 ? 24.740 -28.775 -21.230 1.00 46.91 122 LYS A C 1
ATOM 980 O O . LYS A 1 122 ? 23.576 -28.960 -21.652 1.00 46.91 122 LYS A O 1
#

Solvent-accessible surface area (backbone atoms only — not comparable to full-atom values): 8206 Å² total; per-residue (Å²): 118,67,67,63,56,50,53,52,51,53,52,56,52,49,65,74,59,68,82,73,75,76,38,72,45,85,50,99,91,45,77,42,68,34,40,77,41,68,23,87,86,64,47,78,41,86,43,73,70,90,75,87,85,81,76,82,94,77,70,82,75,84,71,69,87,76,76,98,83,71,63,59,72,48,78,52,77,61,62,55,89,56,61,48,73,63,42,57,74,92,78,70,50,50,77,58,56,73,46,88,50,42,78,46,61,49,76,75,65,43,40,75,80,49,68,67,79,82,84,80,85,128

Mean predicted aligned error: 13.08 Å

Nearest PDB structures (foldseek):
  6nz6-assembly1_A  TM=6.669E-01  e=2.904E-01  Shewanella oneidensis MR-1
  8uqi-assembly1_B  TM=4.551E-01  e=1.652E+00  Stigmatella aurantiaca
  5uvd-assembly1_A  TM=6.235E-01  e=7.261E+00  Paracoccidioides brasiliensis Pb18
  6jsx-assembly1_B  TM=3.345E-01  e=4.068E+00  Helicobacter pylori

Radius of gyration: 22.28 Å; Cα contacts (8 Å, |Δi|>4): 118; chains: 1; bounding box: 40×71×54 Å

InterPro domains:
  IPR002018 Carboxylesterase, type B [PF00135] (22-64)
  IPR002018 Carboxylesterase, type B [PF00135] (67-115)
  IPR029058 Alpha/Beta hydrolase fold [G3DSA:3.40.50.1820] (18-65)
  IPR029058 Alpha/Beta hydrolase fold [G3DSA:3.40.50.1820] (66-120)
  IPR029058 Alpha/Beta hydrolase fold [SSF53474] (21-115)

pLDDT: mean 75.29, std 11.25, range [44.09, 88.19]

Organism: Rhodnius prolixus (NCBI:txid13249)